Protein AF-A0A6A6KW42-F1 (afdb_monomer)

Organism: Hevea brasiliensis (NCBI:txid3981)

Radius of gyration: 19.19 Å; Cα contacts (8 Å, |Δi|>4): 132; chains: 1; bounding box: 47×27×53 Å

Nearest PDB structures (foldseek):
  1pxz-assembly2_B  TM=9.782E-01  e=3.566E-06  Juniperus ashei

Mean predicted aligned error: 10.04 Å

Foldseek 3Di:
DDPPPVPPDDDDDPPPVLDPDQVVLVVFCVVLLVVLVVQPDPPQPGPSRQLCSQQVRPPVSVVVVQSSLCSDGGSCNNPSQLRVHEEQEQPDCDAPDLPDGDRNHPSVVVPDPHRYPYDYDDD

Solvent-accessible surface area (backbone atoms only — not comparable to full-atom values): 7691 Å² total; per-residue (Å²): 124,81,79,80,69,86,70,77,86,64,83,99,58,87,70,67,85,76,62,75,59,65,67,62,38,52,52,52,44,54,52,42,36,55,58,31,55,71,49,75,49,99,87,41,78,56,80,43,46,44,48,56,37,56,40,70,57,38,94,55,33,88,83,42,56,60,58,51,36,74,32,48,66,54,93,59,35,82,53,46,82,22,51,98,34,52,78,40,66,38,78,37,90,76,73,91,44,90,87,69,50,52,88,38,18,60,68,33,62,69,62,48,92,65,53,45,41,71,49,66,78,85,127

Sequence (123 aa):
MRLILHSRVSNGYCNYELVQDPELVVHQVHRAINASRRNLGYLSCGTGNPIDDCWRCDPNWDKNRQRLADCAIGFGKNAIGGRDGKIYVVTDSGDDDPVNPKPGTLRHAVIQDEPLWIFSLVT

Secondary structure (DSSP, 8-state):
----------TT---GGGS--HHHHHHHHHHHHHHHHTT--TTS---S-HHHHHHHT-TTTTT-GGGGGG---GGGTT--TTTTSEEEEE-B-----SSSPPTTBHHHHHT-SS-EEEEE---

Structure (mmCIF, N/CA/C/O backbone):
data_AF-A0A6A6KW42-F1
#
_entry.id   AF-A0A6A6KW42-F1
#
loop_
_atom_site.group_PDB
_atom_site.id
_atom_site.type_symbol
_atom_site.label_atom_id
_atom_site.label_alt_id
_atom_site.label_comp_id
_atom_site.label_asym_id
_atom_site.label_entity_id
_atom_site.label_seq_id
_atom_site.pdbx_PDB_ins_code
_atom_site.Cartn_x
_atom_site.Cartn_y
_atom_site.Cartn_z
_atom_site.occupancy
_atom_site.B_iso_or_equiv
_atom_site.auth_seq_id
_atom_site.auth_comp_id
_atom_site.auth_asym_id
_atom_site.auth_atom_id
_atom_site.pdbx_PDB_model_num
ATOM 1 N N . MET A 1 1 ? 3.421 -0.428 16.323 1.00 33.38 1 MET A N 1
ATOM 2 C CA . MET A 1 1 ? 4.069 -0.852 15.063 1.00 33.38 1 MET A CA 1
ATOM 3 C C . MET A 1 1 ? 5.192 -1.831 15.382 1.00 33.38 1 MET A C 1
ATOM 5 O O . MET A 1 1 ? 6.352 -1.448 15.482 1.00 33.38 1 MET A O 1
ATOM 9 N N . ARG A 1 2 ? 4.848 -3.097 15.641 1.00 30.06 2 ARG A N 1
ATOM 10 C CA . ARG A 1 2 ? 5.847 -4.164 15.709 1.00 30.06 2 ARG A CA 1
ATOM 11 C C . ARG A 1 2 ? 6.115 -4.598 14.274 1.00 30.06 2 ARG A C 1
ATOM 13 O O . ARG A 1 2 ? 5.345 -5.359 13.706 1.00 30.06 2 ARG A O 1
ATOM 20 N N . LEU A 1 3 ? 7.214 -4.126 13.687 1.00 31.78 3 LEU A N 1
ATOM 21 C CA . LEU A 1 3 ? 7.858 -4.934 12.659 1.00 31.78 3 LEU A CA 1
ATOM 22 C C . LEU A 1 3 ? 8.294 -6.221 13.367 1.00 31.78 3 LEU A C 1
ATOM 24 O O . LEU A 1 3 ? 9.302 -6.223 14.073 1.00 31.78 3 LEU A O 1
ATOM 28 N N . ILE A 1 4 ? 7.548 -7.313 13.203 1.00 40.31 4 ILE A N 1
ATOM 29 C CA . ILE A 1 4 ? 8.118 -8.645 13.414 1.00 40.31 4 ILE A CA 1
ATOM 30 C C . ILE A 1 4 ? 9.014 -8.910 12.203 1.00 40.31 4 ILE A C 1
ATOM 32 O O . ILE A 1 4 ? 8.687 -9.664 11.291 1.00 40.31 4 ILE A O 1
ATOM 36 N N . LEU A 1 5 ? 10.168 -8.242 12.183 1.00 39.38 5 LEU A N 1
ATOM 37 C CA . LEU A 1 5 ? 11.323 -8.797 11.507 1.00 39.38 5 LEU A CA 1
ATOM 38 C C . LEU A 1 5 ? 11.645 -10.068 12.285 1.00 39.38 5 LEU A C 1
ATOM 40 O O . LEU A 1 5 ? 12.035 -10.006 13.452 1.00 39.38 5 LEU A O 1
ATOM 44 N N . HIS A 1 6 ? 11.467 -11.228 11.657 1.00 36.38 6 HIS A N 1
ATOM 45 C CA . HIS A 1 6 ? 12.149 -12.441 12.090 1.00 36.38 6 HIS A CA 1
ATOM 46 C C . HIS A 1 6 ? 13.650 -12.245 11.843 1.00 36.38 6 HIS A C 1
ATOM 48 O O . HIS A 1 6 ? 14.244 -12.821 10.936 1.00 36.38 6 HIS A O 1
ATOM 54 N N . SER A 1 7 ? 14.271 -11.387 12.647 1.00 36.94 7 SER A N 1
ATOM 55 C CA . SER A 1 7 ? 15.711 -11.265 12.736 1.00 36.94 7 SER A CA 1
ATOM 56 C C . SER A 1 7 ? 16.202 -12.506 13.469 1.00 36.94 7 SER A C 1
ATOM 58 O O . SER A 1 7 ? 16.227 -12.547 14.699 1.00 36.94 7 SER A O 1
ATOM 60 N N . ARG A 1 8 ? 16.598 -13.546 12.728 1.00 42.09 8 ARG A N 1
ATOM 61 C CA . ARG A 1 8 ? 17.577 -14.491 13.271 1.00 42.09 8 ARG A CA 1
ATOM 62 C C . ARG A 1 8 ? 18.857 -13.695 13.490 1.00 42.09 8 ARG A C 1
ATOM 64 O O . ARG A 1 8 ? 19.578 -13.394 12.546 1.00 42.09 8 ARG A O 1
ATOM 71 N N . VAL A 1 9 ? 19.117 -13.332 14.741 1.00 41.69 9 VAL A N 1
ATOM 72 C CA . VAL A 1 9 ? 20.435 -12.860 15.160 1.00 41.69 9 VAL A CA 1
ATOM 73 C C . VAL A 1 9 ? 21.375 -14.054 15.029 1.00 41.69 9 VAL A C 1
ATOM 75 O O . VAL A 1 9 ? 21.302 -15.008 15.798 1.00 41.69 9 VAL A O 1
ATOM 78 N N . SER A 1 10 ? 22.219 -14.045 14.005 1.00 44.28 10 SER A N 1
ATOM 79 C CA . SER A 1 10 ? 23.349 -14.960 13.874 1.00 44.28 10 SER A CA 1
ATOM 80 C C . SER A 1 10 ? 24.613 -14.112 13.840 1.00 44.28 10 SER A C 1
ATOM 82 O O . SER A 1 10 ? 24.776 -13.293 12.946 1.00 44.28 10 SER A O 1
ATOM 84 N N . ASN A 1 11 ? 25.428 -14.266 14.887 1.00 44.50 11 ASN A N 1
ATOM 85 C CA . ASN A 1 11 ? 26.801 -13.788 15.069 1.00 44.50 11 ASN A CA 1
ATOM 86 C C . ASN A 1 11 ? 27.316 -12.720 14.083 1.00 44.50 11 ASN A C 1
ATOM 88 O O . ASN A 1 11 ? 27.755 -13.049 12.988 1.00 44.50 11 ASN A O 1
ATOM 92 N N . GLY A 1 12 ? 27.397 -11.469 14.544 1.00 46.06 12 GLY A N 1
ATOM 93 C CA . GLY A 1 12 ? 28.552 -10.591 14.297 1.00 46.06 12 GLY A CA 1
ATOM 94 C C . GLY A 1 12 ? 28.863 -10.114 12.874 1.00 46.06 12 GLY A C 1
ATOM 95 O O . GLY A 1 12 ? 29.819 -9.362 12.717 1.00 46.06 12 GLY A O 1
ATOM 96 N N . TYR A 1 13 ? 28.082 -10.473 11.860 1.00 42.06 13 TYR A N 1
ATOM 97 C CA . TYR A 1 13 ? 28.253 -9.968 10.500 1.00 42.06 13 TYR A CA 1
ATOM 98 C C . TYR A 1 13 ? 26.991 -9.213 10.086 1.00 42.06 13 TYR A C 1
ATOM 100 O O . TYR A 1 13 ? 25.927 -9.807 9.914 1.00 42.06 13 TYR A O 1
ATOM 108 N N . CYS A 1 14 ? 27.096 -7.891 9.918 1.00 51.78 14 CYS A N 1
ATOM 109 C CA . CYS A 1 14 ? 26.105 -7.140 9.154 1.00 51.78 14 CYS A CA 1
ATOM 110 C C . CYS A 1 14 ? 26.136 -7.703 7.733 1.00 51.78 14 CYS A C 1
ATOM 112 O O . CYS A 1 14 ? 27.058 -7.418 6.970 1.00 51.78 14 CYS A O 1
ATOM 114 N N . ASN A 1 15 ? 25.187 -8.575 7.409 1.00 46.47 15 ASN A N 1
ATOM 115 C CA . ASN A 1 15 ? 25.135 -9.210 6.107 1.00 46.47 15 ASN A CA 1
ATOM 116 C C . ASN A 1 15 ? 24.819 -8.125 5.058 1.00 46.47 15 ASN A C 1
ATOM 118 O O . ASN A 1 15 ? 23.698 -7.621 4.999 1.00 46.47 15 ASN A O 1
ATOM 122 N N . TYR A 1 16 ? 25.828 -7.706 4.284 1.00 50.38 16 TYR A N 1
ATOM 123 C CA . TYR A 1 16 ? 25.697 -6.664 3.253 1.00 50.38 16 TYR A CA 1
ATOM 124 C C . TYR A 1 16 ? 24.811 -7.108 2.075 1.00 50.38 16 TYR A C 1
ATOM 126 O O . TYR A 1 16 ? 24.427 -6.292 1.243 1.00 50.38 16 TYR A O 1
ATOM 134 N N . GLU A 1 17 ? 24.439 -8.389 2.038 1.00 53.56 17 GLU A N 1
ATOM 135 C CA . GLU A 1 17 ? 23.631 -9.037 1.002 1.00 53.56 17 GLU A CA 1
ATOM 136 C C . GLU A 1 17 ? 22.193 -8.481 0.891 1.00 53.56 17 GLU A C 1
ATOM 138 O O . GLU A 1 17 ? 21.494 -8.728 -0.089 1.00 53.56 17 GLU A O 1
ATOM 143 N N . LEU A 1 18 ? 21.743 -7.679 1.865 1.00 56.47 18 LEU A N 1
ATOM 144 C CA . LEU A 1 18 ? 20.422 -7.036 1.854 1.00 56.47 18 LEU A CA 1
ATOM 145 C C . LEU A 1 18 ? 20.380 -5.691 1.111 1.00 56.47 18 LEU A C 1
ATOM 147 O O . LEU A 1 18 ? 19.289 -5.205 0.802 1.00 56.47 18 LEU A O 1
ATOM 151 N N . VAL A 1 19 ? 21.528 -5.074 0.812 1.00 62.56 19 VAL A N 1
ATOM 152 C CA . VAL A 1 19 ? 21.558 -3.828 0.036 1.00 62.56 19 VAL A CA 1
ATOM 153 C C . VAL A 1 19 ? 21.566 -4.194 -1.443 1.00 62.56 19 VAL A C 1
ATOM 155 O O . VAL A 1 19 ? 22.538 -4.736 -1.957 1.00 62.56 19 VAL A O 1
ATOM 158 N N . GLN A 1 20 ? 20.451 -3.928 -2.126 1.00 74.81 20 GLN A N 1
ATOM 159 C CA . GLN A 1 20 ? 20.363 -4.114 -3.575 1.00 74.81 20 GLN A CA 1
ATOM 160 C C . GLN A 1 20 ? 21.426 -3.253 -4.265 1.00 74.81 20 GLN A C 1
ATOM 162 O O . GLN A 1 20 ? 21.540 -2.068 -3.952 1.00 74.81 20 GLN A O 1
ATOM 167 N N . ASP A 1 21 ? 22.154 -3.836 -5.219 1.00 88.12 21 ASP A N 1
ATOM 168 C CA . ASP A 1 21 ? 23.085 -3.100 -6.075 1.00 88.12 21 ASP A CA 1
ATOM 169 C C . ASP A 1 21 ? 22.346 -1.929 -6.759 1.00 88.12 21 ASP A C 1
ATOM 171 O O . ASP A 1 21 ? 21.393 -2.171 -7.518 1.00 88.12 21 ASP A O 1
ATOM 175 N N . PRO A 1 22 ? 22.741 -0.669 -6.491 1.00 90.00 22 PRO A N 1
ATOM 176 C CA . PRO A 1 22 ? 22.097 0.497 -7.078 1.00 90.00 22 PRO A CA 1
ATOM 177 C C . PRO A 1 22 ? 22.042 0.457 -8.605 1.00 90.00 22 PRO A C 1
ATOM 179 O O . PRO A 1 22 ? 21.026 0.856 -9.175 1.00 90.00 22 PRO A O 1
ATOM 182 N N . GLU A 1 23 ? 23.064 -0.085 -9.272 1.00 93.19 23 GLU A N 1
ATOM 183 C CA . GLU A 1 23 ? 23.106 -0.151 -10.737 1.00 93.19 23 GLU A CA 1
ATOM 184 C C . GLU A 1 23 ? 22.053 -1.116 -11.293 1.00 93.19 23 GLU A C 1
ATOM 186 O O . GLU A 1 23 ? 21.364 -0.817 -12.274 1.00 93.19 23 GLU A O 1
ATOM 191 N N . LEU A 1 24 ? 21.832 -2.249 -10.619 1.00 90.00 24 LEU A N 1
ATOM 192 C CA . LEU A 1 24 ? 20.765 -3.184 -10.988 1.00 90.00 24 LEU A CA 1
ATOM 193 C C . LEU A 1 24 ? 19.378 -2.560 -10.808 1.00 90.00 24 LEU A C 1
ATOM 195 O O . LEU A 1 24 ? 18.489 -2.765 -11.642 1.00 90.00 24 LEU A O 1
ATOM 199 N N . VAL A 1 25 ? 19.186 -1.779 -9.743 1.00 90.12 25 VAL A N 1
ATOM 200 C CA . VAL A 1 25 ? 17.924 -1.073 -9.488 1.00 90.12 25 VAL A CA 1
ATOM 201 C C . VAL A 1 25 ? 17.678 -0.006 -10.553 1.00 90.12 25 VAL A C 1
ATOM 203 O O . VAL A 1 25 ? 16.581 0.058 -11.113 1.00 90.12 25 VAL A O 1
ATOM 206 N N . VAL A 1 26 ? 18.700 0.777 -10.902 1.00 92.69 26 VAL A N 1
ATOM 207 C CA . VAL A 1 26 ? 18.646 1.768 -11.985 1.00 92.69 26 VAL A CA 1
ATOM 208 C C . VAL A 1 26 ? 18.297 1.098 -13.315 1.00 92.69 26 VAL A C 1
ATOM 210 O O . VAL A 1 26 ? 17.402 1.560 -14.029 1.00 92.69 26 VAL A O 1
ATOM 213 N N . HIS A 1 27 ? 18.932 -0.028 -13.642 1.00 93.06 27 HIS A N 1
ATOM 214 C CA . HIS A 1 27 ? 18.629 -0.780 -14.859 1.00 93.06 27 HIS A CA 1
ATOM 215 C C . HIS A 1 27 ? 17.178 -1.303 -14.879 1.00 93.06 27 HIS A C 1
ATOM 217 O O . HIS A 1 27 ? 16.494 -1.218 -15.906 1.00 93.06 27 HIS A O 1
ATOM 223 N N . GLN A 1 28 ? 16.664 -1.793 -13.745 1.00 91.12 28 GLN A N 1
ATOM 224 C CA . GLN A 1 28 ? 15.268 -2.224 -13.619 1.00 91.12 28 GLN A CA 1
ATOM 225 C C . GLN A 1 28 ? 14.285 -1.068 -13.858 1.00 91.12 28 GLN A C 1
ATOM 227 O O . GLN A 1 28 ? 13.312 -1.233 -14.599 1.00 91.12 28 GLN A O 1
ATOM 232 N N . VAL A 1 29 ? 14.546 0.101 -13.268 1.00 90.94 29 VAL A N 1
ATOM 233 C CA . VAL A 1 29 ? 13.709 1.300 -13.428 1.00 90.94 29 VAL A CA 1
ATOM 234 C C . VAL A 1 29 ? 13.704 1.766 -14.886 1.00 90.94 29 VAL A C 1
ATOM 236 O O . VAL A 1 29 ? 12.632 1.973 -15.457 1.00 90.94 29 VAL A O 1
ATOM 239 N N . HIS A 1 30 ? 14.870 1.843 -15.535 1.00 93.06 30 HIS A N 1
ATOM 240 C CA . HIS A 1 30 ? 14.960 2.196 -16.956 1.00 93.06 30 HIS A CA 1
ATOM 241 C C . HIS A 1 30 ? 14.174 1.233 -17.851 1.00 93.06 30 HIS A C 1
ATOM 243 O O . HIS A 1 30 ? 13.477 1.671 -18.771 1.00 93.06 30 HIS A O 1
ATOM 249 N N . ARG A 1 31 ? 14.236 -0.078 -17.577 1.00 89.69 31 ARG A N 1
ATOM 250 C CA . ARG A 1 31 ? 13.439 -1.075 -18.306 1.00 89.69 31 ARG A CA 1
ATOM 251 C C . ARG A 1 31 ? 11.936 -0.806 -18.159 1.00 89.69 31 ARG A C 1
ATOM 253 O O . ARG A 1 31 ? 11.230 -0.840 -19.166 1.00 89.69 31 ARG A O 1
ATOM 260 N N . ALA A 1 32 ? 11.458 -0.524 -16.946 1.00 88.00 32 ALA A N 1
ATOM 261 C CA . ALA A 1 32 ? 10.043 -0.252 -16.680 1.00 88.00 32 ALA A CA 1
ATOM 262 C C . ALA A 1 32 ? 9.543 1.017 -17.400 1.00 88.00 32 ALA A C 1
ATOM 264 O O . ALA A 1 32 ? 8.489 1.002 -18.041 1.00 88.00 32 ALA A O 1
ATOM 265 N N . ILE A 1 33 ? 10.335 2.094 -17.377 1.00 87.00 33 ILE A N 1
ATOM 266 C CA . ILE A 1 33 ? 10.030 3.341 -18.099 1.00 87.00 33 ILE A CA 1
ATOM 267 C C . ILE A 1 33 ? 9.957 3.084 -19.609 1.00 87.00 33 ILE A C 1
ATOM 269 O O . ILE A 1 33 ? 9.001 3.483 -20.273 1.00 87.00 33 ILE A O 1
ATOM 273 N N . ASN A 1 34 ? 10.944 2.376 -20.163 1.00 85.69 34 ASN A N 1
ATOM 274 C CA . ASN A 1 34 ? 10.978 2.073 -21.592 1.00 85.69 34 ASN A CA 1
ATOM 275 C C . ASN A 1 34 ? 9.797 1.201 -22.043 1.00 85.69 34 ASN A C 1
ATOM 277 O O . ASN A 1 34 ? 9.295 1.403 -23.147 1.00 85.69 34 ASN A O 1
ATOM 281 N N . ALA A 1 35 ? 9.338 0.259 -21.213 1.00 82.25 35 ALA A N 1
ATOM 282 C CA . ALA A 1 35 ? 8.149 -0.543 -21.499 1.00 82.25 35 ALA A CA 1
ATOM 283 C C . ALA A 1 35 ? 6.882 0.325 -21.572 1.00 82.25 35 ALA A C 1
ATOM 285 O O . AL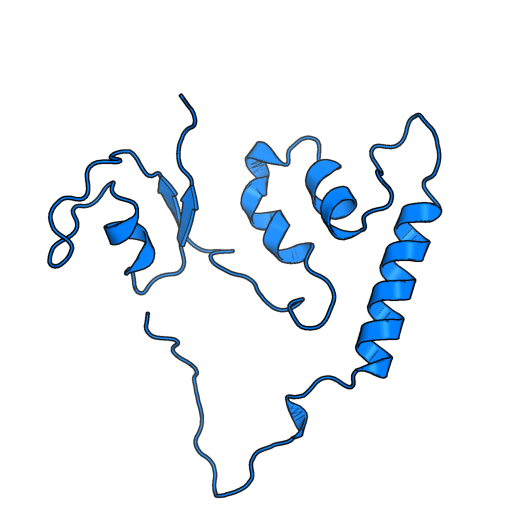A A 1 35 ? 6.113 0.208 -22.524 1.00 82.25 35 ALA A O 1
ATOM 286 N N . SER A 1 36 ? 6.725 1.255 -20.628 1.00 79.12 36 SER A N 1
ATOM 287 C CA . SER A 1 36 ? 5.575 2.169 -20.564 1.00 79.12 36 SER A CA 1
ATOM 288 C C . SER A 1 36 ? 5.519 3.102 -21.782 1.00 79.12 36 SER A C 1
ATOM 290 O O . SER A 1 36 ? 4.469 3.298 -22.387 1.00 79.12 36 SER A O 1
ATOM 292 N N . ARG A 1 37 ? 6.680 3.594 -22.240 1.00 73.31 37 ARG A N 1
ATOM 293 C CA . ARG A 1 37 ? 6.799 4.467 -23.426 1.00 73.31 37 ARG A CA 1
ATOM 294 C C . ARG A 1 37 ? 6.508 3.779 -24.764 1.00 73.31 37 ARG A C 1
ATOM 296 O O . ARG A 1 37 ? 6.230 4.462 -25.742 1.00 73.31 37 ARG A O 1
ATOM 303 N N . ARG A 1 38 ? 6.590 2.450 -24.864 1.00 63.91 38 ARG A N 1
ATOM 304 C CA . ARG A 1 38 ? 6.291 1.734 -26.124 1.00 63.91 38 ARG A CA 1
ATOM 305 C C . ARG A 1 38 ? 4.793 1.593 -26.391 1.00 63.91 38 ARG A C 1
ATOM 307 O O . ARG A 1 38 ? 4.417 1.204 -27.489 1.00 63.91 38 ARG A O 1
ATOM 314 N N . ASN A 1 39 ? 3.952 1.947 -25.423 1.00 61.12 39 ASN A N 1
ATOM 315 C CA . ASN A 1 39 ? 2.502 1.818 -25.509 1.00 61.12 39 ASN A CA 1
ATOM 316 C C . ASN A 1 39 ? 1.802 3.122 -25.961 1.00 61.12 39 ASN A C 1
ATOM 318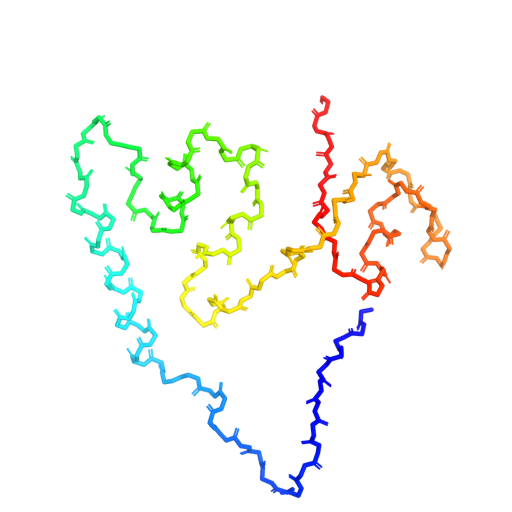 O O . ASN A 1 39 ? 0.646 3.353 -25.619 1.00 61.12 39 ASN A O 1
ATOM 322 N N . LEU A 1 40 ? 2.513 3.986 -26.704 1.00 53.69 40 LEU A N 1
ATOM 323 C CA . LEU A 1 40 ? 2.183 5.396 -26.983 1.00 53.69 40 LEU A CA 1
ATOM 324 C C . LEU A 1 40 ? 1.071 5.638 -28.032 1.00 53.69 40 LEU A C 1
ATOM 326 O O . LEU A 1 40 ? 1.112 6.608 -28.790 1.00 53.69 40 LEU A O 1
ATOM 330 N N . GLY A 1 41 ? 0.056 4.780 -28.091 1.00 55.25 41 GLY A N 1
ATOM 331 C CA . GLY A 1 41 ? -1.172 5.116 -28.809 1.00 55.25 41 GLY A CA 1
ATOM 332 C C . GLY A 1 41 ? -2.024 6.055 -27.956 1.00 55.25 41 GLY A C 1
ATOM 333 O O . GLY A 1 41 ? -2.300 5.727 -26.813 1.00 55.25 41 GLY A O 1
ATOM 334 N N . TYR A 1 42 ? -2.517 7.166 -28.509 1.00 50.00 42 TYR A N 1
ATOM 335 C CA . TYR A 1 42 ? -3.502 8.086 -27.891 1.00 50.00 42 TYR A CA 1
ATOM 336 C C . TYR A 1 42 ? -4.805 7.388 -27.403 1.00 50.00 42 TYR A C 1
ATOM 338 O O . TYR A 1 42 ? -5.646 7.999 -26.756 1.00 50.00 42 TYR A O 1
ATOM 346 N N . LEU A 1 43 ? -4.959 6.090 -27.701 1.00 57.56 43 LEU A N 1
ATOM 347 C CA . LEU A 1 43 ? -6.037 5.183 -27.288 1.00 57.56 43 LEU A CA 1
ATOM 348 C C . LEU A 1 43 ? -5.639 4.218 -26.143 1.00 57.56 43 LEU A C 1
ATOM 350 O O . LEU A 1 43 ? -6.435 3.368 -25.755 1.00 57.56 43 LEU A O 1
ATOM 354 N N . SER A 1 44 ? -4.407 4.296 -25.635 1.00 66.75 44 SER A N 1
ATOM 355 C CA . SER A 1 44 ? -3.854 3.448 -24.574 1.00 66.75 44 SER A CA 1
ATOM 356 C C . SER A 1 44 ? -3.891 4.190 -23.238 1.00 66.75 44 SER A C 1
ATOM 358 O O . SER A 1 44 ? -3.576 5.373 -23.179 1.00 66.75 44 SER A O 1
ATOM 360 N N . CYS A 1 45 ? -4.250 3.505 -22.152 1.00 77.25 45 CYS A N 1
ATOM 361 C CA . CYS A 1 45 ? -4.351 4.089 -20.809 1.00 77.25 45 CYS A CA 1
ATOM 362 C C . CYS A 1 45 ? -3.008 4.626 -20.238 1.00 77.25 45 CYS A C 1
ATOM 364 O O . CYS A 1 45 ? -2.995 5.345 -19.239 1.00 77.25 45 CYS A O 1
ATOM 366 N N . GLY A 1 46 ? -1.873 4.313 -20.872 1.00 75.56 46 GLY A N 1
ATOM 367 C CA . GLY A 1 46 ? -0.548 4.678 -20.373 1.00 75.56 46 GLY A CA 1
ATOM 368 C C . GLY A 1 46 ? -0.268 6.187 -20.357 1.00 75.56 46 GLY A C 1
ATOM 369 O O . GLY A 1 46 ? -0.361 6.871 -21.373 1.00 75.56 46 GLY A O 1
ATOM 370 N N . THR A 1 47 ? 0.163 6.685 -19.202 1.00 80.50 47 THR A N 1
ATOM 371 C CA . THR A 1 47 ? 0.700 8.034 -18.968 1.00 80.50 47 THR A CA 1
ATOM 372 C C . THR A 1 47 ? 2.211 8.113 -19.212 1.00 80.50 47 THR A C 1
ATOM 374 O O . THR A 1 47 ? 2.767 9.205 -19.334 1.00 80.50 47 THR A O 1
ATOM 377 N N . GLY A 1 48 ? 2.890 6.959 -19.274 1.00 83.06 48 GLY A N 1
ATOM 378 C CA . GLY A 1 48 ? 4.345 6.847 -19.346 1.00 83.06 48 GLY A CA 1
ATOM 379 C C . GLY A 1 48 ? 5.020 6.696 -17.979 1.00 83.06 48 GLY A C 1
ATOM 380 O O . GLY A 1 48 ? 6.234 6.473 -17.933 1.00 83.06 48 GLY A O 1
ATOM 381 N N . ASN A 1 49 ? 4.266 6.785 -16.876 1.00 88.31 49 ASN A N 1
ATOM 382 C CA . ASN A 1 49 ? 4.742 6.430 -15.544 1.00 88.31 49 ASN A CA 1
ATOM 383 C C . ASN A 1 49 ? 4.446 4.938 -15.273 1.00 88.31 49 ASN A C 1
ATOM 385 O O . ASN A 1 49 ? 3.283 4.584 -15.100 1.00 88.31 49 ASN A O 1
ATOM 389 N N . PRO A 1 50 ? 5.464 4.058 -15.177 1.00 90.94 50 PRO A N 1
ATOM 390 C CA . PRO A 1 50 ? 5.253 2.613 -15.032 1.00 90.94 50 PRO A CA 1
ATOM 391 C C . PRO A 1 50 ? 4.467 2.192 -13.785 1.00 90.94 50 PRO A C 1
ATOM 393 O O . PRO A 1 50 ? 3.814 1.152 -13.813 1.00 90.94 50 PRO A O 1
ATOM 396 N N . ILE A 1 51 ? 4.539 2.962 -12.693 1.00 93.00 51 ILE A N 1
ATOM 397 C CA . ILE A 1 51 ? 3.790 2.659 -11.467 1.00 93.00 51 ILE A CA 1
ATOM 398 C C . ILE A 1 51 ? 2.310 2.945 -11.712 1.00 93.00 51 ILE A C 1
ATOM 400 O O . ILE A 1 51 ? 1.472 2.081 -11.468 1.00 93.00 51 ILE A O 1
ATOM 404 N N . ASP A 1 52 ? 1.991 4.131 -12.231 1.00 91.69 52 ASP A N 1
ATOM 405 C CA . ASP A 1 52 ? 0.607 4.528 -12.491 1.00 91.69 52 ASP A CA 1
ATOM 406 C C . ASP A 1 52 ? -0.032 3.678 -13.585 1.00 91.69 52 ASP A C 1
ATOM 408 O O . ASP A 1 52 ? -1.150 3.197 -13.416 1.00 91.69 52 ASP A O 1
ATOM 412 N N . ASP A 1 53 ? 0.701 3.414 -14.662 1.00 90.00 53 ASP A N 1
ATOM 413 C CA . ASP A 1 53 ? 0.227 2.606 -15.783 1.00 90.00 53 ASP A CA 1
ATOM 414 C C . ASP A 1 53 ? -0.074 1.156 -15.351 1.00 90.00 53 ASP A C 1
ATOM 416 O O . ASP A 1 53 ? -0.928 0.495 -15.940 1.00 90.00 53 ASP A O 1
ATOM 420 N N . CYS A 1 54 ? 0.577 0.657 -14.293 1.00 91.06 54 CYS A N 1
ATOM 421 C CA . CYS A 1 54 ? 0.336 -0.680 -13.747 1.00 91.06 54 CYS A CA 1
ATOM 422 C C . CYS A 1 54 ? -1.035 -0.826 -13.064 1.00 91.06 54 CYS A C 1
ATOM 424 O O . CYS A 1 54 ? -1.691 -1.856 -13.246 1.00 91.06 54 CYS A O 1
ATOM 426 N N . TRP A 1 55 ? -1.481 0.176 -12.296 1.00 91.69 55 TRP A N 1
ATOM 427 C CA . TRP A 1 55 ? -2.736 0.089 -11.536 1.00 91.69 55 TRP A CA 1
ATOM 428 C C . TRP A 1 55 ? -3.890 0.862 -12.179 1.00 91.69 55 TRP A C 1
ATOM 430 O O . TRP A 1 55 ? -5.015 0.367 -12.175 1.00 91.69 55 TRP A O 1
ATOM 440 N N . ARG A 1 56 ? -3.643 2.042 -12.768 1.00 89.06 56 ARG A N 1
ATOM 441 C CA . ARG A 1 56 ? -4.696 2.876 -13.382 1.00 89.06 56 ARG A CA 1
ATOM 442 C C . ARG A 1 56 ? -5.304 2.233 -14.616 1.00 89.06 56 ARG A C 1
ATOM 444 O O . ARG A 1 56 ? -6.454 2.505 -14.941 1.00 89.06 56 ARG A O 1
ATOM 451 N N . CYS A 1 57 ? -4.532 1.387 -15.291 1.00 87.94 57 CYS A N 1
ATOM 452 C CA . CYS A 1 57 ? -4.971 0.704 -16.501 1.00 87.94 57 CYS A CA 1
ATOM 453 C C . CYS A 1 57 ? -5.709 -0.600 -16.253 1.00 87.94 57 CYS A C 1
ATOM 455 O O . CYS A 1 57 ? -6.131 -1.245 -17.211 1.00 87.94 57 CYS A O 1
ATOM 457 N N . ASP A 1 58 ? -5.925 -0.962 -14.989 1.00 89.38 58 ASP A N 1
ATOM 458 C CA . ASP A 1 58 ? -6.937 -1.941 -14.634 1.00 89.38 58 ASP A CA 1
ATOM 459 C C . ASP A 1 58 ? -8.316 -1.249 -14.592 1.00 89.38 58 ASP A C 1
ATOM 461 O O . ASP A 1 58 ? -8.562 -0.438 -13.697 1.00 89.38 58 ASP A O 1
ATOM 465 N N . PRO A 1 59 ? -9.253 -1.558 -15.509 1.00 90.44 59 PRO A N 1
ATOM 466 C CA . PRO A 1 59 ? -10.599 -0.984 -15.462 1.00 90.44 59 PRO A CA 1
ATOM 467 C C . PRO A 1 59 ? -11.386 -1.393 -14.205 1.00 90.44 59 PRO A C 1
ATOM 469 O O . PRO A 1 59 ? -12.413 -0.786 -13.921 1.00 90.44 59 PRO A O 1
ATOM 472 N N . ASN A 1 60 ? -10.919 -2.399 -13.456 1.00 92.69 60 ASN A N 1
ATOM 473 C CA . ASN A 1 60 ? -11.484 -2.840 -12.181 1.00 92.69 60 ASN A CA 1
ATOM 474 C C . ASN A 1 60 ? -10.569 -2.497 -10.988 1.00 92.69 60 ASN A C 1
ATOM 476 O O . ASN A 1 60 ? -10.608 -3.188 -9.965 1.00 92.69 60 ASN A O 1
ATOM 480 N N . TRP A 1 61 ? -9.713 -1.472 -11.099 1.00 90.88 61 TRP A N 1
ATOM 481 C CA . TRP A 1 61 ? -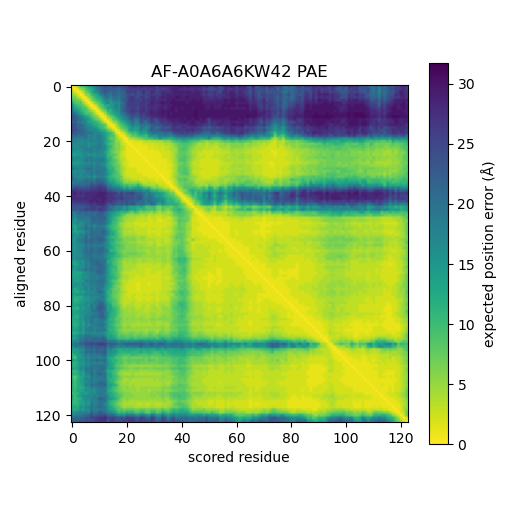8.781 -1.077 -10.031 1.00 90.88 61 TRP A CA 1
ATOM 482 C C . TRP A 1 61 ? -9.480 -0.852 -8.679 1.00 90.88 61 TRP A C 1
ATOM 484 O O . TRP A 1 61 ? -8.911 -1.126 -7.623 1.00 90.88 61 TRP A O 1
ATOM 494 N N . ASP A 1 62 ? -10.727 -0.382 -8.702 1.00 90.19 62 ASP A N 1
ATOM 495 C CA . ASP A 1 62 ? -11.558 -0.097 -7.536 1.00 90.19 62 ASP A CA 1
ATOM 496 C C . ASP A 1 62 ? -11.939 -1.369 -6.767 1.00 90.19 62 ASP A C 1
ATOM 498 O O . ASP A 1 62 ? -12.016 -1.338 -5.536 1.00 90.19 62 ASP A O 1
ATOM 502 N N . LYS A 1 63 ? -12.116 -2.482 -7.487 1.00 91.12 63 LYS A N 1
ATOM 503 C CA . LYS A 1 63 ? -12.352 -3.828 -6.944 1.00 91.12 63 LYS A CA 1
ATOM 504 C C . LYS A 1 63 ? -11.047 -4.552 -6.613 1.00 91.12 63 LYS A C 1
ATOM 506 O O . LYS A 1 63 ? -11.030 -5.406 -5.733 1.00 91.12 63 LYS A O 1
ATOM 511 N N . ASN A 1 64 ? -9.950 -4.166 -7.265 1.00 91.88 64 ASN A N 1
ATOM 512 C CA . ASN A 1 64 ? -8.635 -4.798 -7.164 1.00 91.88 64 ASN A CA 1
ATOM 513 C C . ASN A 1 64 ? -7.601 -3.921 -6.438 1.00 91.88 64 ASN A C 1
ATOM 515 O O . ASN A 1 64 ? -6.414 -3.991 -6.747 1.00 91.88 64 ASN A O 1
ATOM 519 N N . ARG A 1 65 ? -8.012 -3.090 -5.469 1.00 92.56 65 ARG A N 1
ATOM 520 C CA . ARG A 1 65 ? -7.133 -2.068 -4.857 1.00 92.56 65 ARG A CA 1
ATOM 521 C C . ARG A 1 65 ? -5.801 -2.617 -4.344 1.00 92.56 65 ARG A C 1
ATOM 523 O O . ARG A 1 65 ? -4.780 -1.950 -4.477 1.00 92.56 65 ARG A O 1
ATOM 530 N N . GLN A 1 66 ? -5.803 -3.834 -3.798 1.00 94.25 66 GLN A N 1
ATOM 531 C CA . GLN A 1 66 ? -4.598 -4.469 -3.257 1.00 94.25 66 GLN A CA 1
ATOM 532 C C . GLN A 1 66 ? -3.525 -4.762 -4.322 1.00 94.25 66 GLN A C 1
ATOM 534 O O . GLN A 1 66 ? -2.348 -4.846 -3.982 1.00 94.25 66 GLN A O 1
ATOM 539 N N . ARG A 1 67 ? -3.893 -4.831 -5.612 1.00 93.75 67 ARG A N 1
ATOM 540 C CA . ARG A 1 67 ? -2.959 -4.990 -6.741 1.00 93.75 67 ARG A CA 1
ATOM 541 C C . ARG A 1 67 ? -1.942 -3.849 -6.833 1.00 93.75 67 ARG A C 1
ATOM 543 O O . ARG A 1 67 ? -0.863 -4.039 -7.383 1.00 93.75 67 ARG A O 1
ATOM 550 N N . LEU A 1 68 ? -2.239 -2.678 -6.260 1.00 94.38 68 LEU A N 1
ATOM 551 C CA . LEU A 1 68 ? -1.286 -1.566 -6.186 1.00 94.38 68 LEU A CA 1
ATOM 552 C C . LEU A 1 68 ? 0.047 -1.980 -5.535 1.00 94.38 68 LEU A C 1
ATOM 554 O O . LEU A 1 68 ? 1.097 -1.470 -5.921 1.00 94.38 68 LEU A O 1
ATOM 558 N N . ALA A 1 69 ? 0.023 -2.931 -4.596 1.00 96.12 69 ALA A N 1
ATOM 559 C CA . ALA A 1 69 ? 1.226 -3.451 -3.949 1.00 96.12 69 ALA A CA 1
ATOM 560 C C . ALA A 1 69 ? 2.177 -4.201 -4.908 1.00 96.12 69 ALA A C 1
ATOM 562 O O . ALA A 1 69 ? 3.350 -4.360 -4.587 1.00 96.12 69 ALA A O 1
ATOM 563 N N . ASP A 1 70 ? 1.717 -4.614 -6.093 1.00 94.75 70 ASP A N 1
ATOM 564 C CA . ASP A 1 70 ? 2.558 -5.233 -7.130 1.00 94.75 70 ASP A CA 1
ATOM 565 C C . ASP A 1 70 ? 3.180 -4.218 -8.102 1.00 94.75 70 ASP A C 1
ATOM 567 O O . ASP A 1 70 ? 4.032 -4.573 -8.916 1.00 94.75 70 ASP A O 1
ATOM 571 N N . CYS A 1 71 ? 2.765 -2.951 -8.040 1.00 94.38 71 CYS A N 1
ATOM 572 C CA . CYS A 1 71 ? 3.173 -1.927 -9.003 1.00 94.38 71 CYS A CA 1
ATOM 573 C C . CYS A 1 71 ? 4.440 -1.159 -8.595 1.00 94.38 71 CYS A C 1
ATOM 575 O O . CYS A 1 71 ? 4.924 -0.318 -9.354 1.00 94.38 71 CYS A O 1
ATOM 577 N N . ALA A 1 72 ? 4.985 -1.418 -7.403 1.00 94.69 72 ALA A N 1
ATOM 578 C CA . ALA A 1 72 ? 6.165 -0.725 -6.904 1.00 94.69 72 ALA A CA 1
ATOM 579 C C . ALA A 1 72 ? 7.434 -1.105 -7.692 1.00 94.69 72 ALA A C 1
ATOM 581 O O . ALA A 1 72 ? 7.704 -2.270 -7.982 1.00 94.69 72 ALA A O 1
ATOM 582 N N . ILE A 1 73 ? 8.264 -0.106 -7.991 1.00 92.69 73 ILE A N 1
ATOM 583 C CA . ILE A 1 73 ? 9.579 -0.272 -8.627 1.00 92.69 73 ILE A CA 1
ATOM 584 C C . ILE A 1 73 ? 10.664 0.405 -7.783 1.00 92.69 73 ILE A C 1
ATOM 586 O O . ILE A 1 73 ? 10.377 1.179 -6.871 1.00 92.69 73 ILE A O 1
ATOM 590 N N . GLY A 1 74 ? 11.932 0.135 -8.091 1.00 92.38 74 GLY A N 1
ATOM 591 C CA . GLY A 1 74 ? 13.060 0.696 -7.347 1.00 92.38 74 GLY A CA 1
ATOM 592 C C . GLY A 1 74 ? 13.384 -0.100 -6.079 1.00 92.38 74 GLY A C 1
ATOM 593 O O . GLY A 1 74 ? 13.048 -1.279 -5.964 1.00 92.38 74 GLY A O 1
ATOM 594 N N . PHE A 1 75 ? 14.035 0.541 -5.108 1.00 92.38 75 PHE A N 1
ATOM 595 C CA . PHE A 1 75 ? 14.431 -0.107 -3.850 1.00 92.38 75 PHE A CA 1
ATOM 596 C C . PHE A 1 75 ? 13.237 -0.576 -3.002 1.00 92.38 75 PHE A C 1
ATOM 598 O O . PHE A 1 75 ? 13.333 -1.582 -2.307 1.00 92.38 75 PHE A O 1
ATOM 605 N N . GLY A 1 76 ? 12.097 0.115 -3.096 1.00 91.19 76 GLY A N 1
ATOM 606 C CA . GLY A 1 76 ? 10.870 -0.208 -2.362 1.00 91.19 76 GLY A CA 1
ATOM 607 C C . GLY A 1 76 ? 9.984 -1.275 -3.012 1.00 91.19 76 GLY A C 1
ATOM 608 O O . GLY A 1 76 ? 8.900 -1.530 -2.503 1.00 91.19 76 GLY A O 1
ATOM 609 N N . LYS A 1 77 ? 10.407 -1.907 -4.118 1.00 92.56 77 LYS A N 1
ATOM 610 C CA . LYS A 1 77 ? 9.570 -2.831 -4.915 1.00 92.56 77 LYS A CA 1
ATOM 611 C C . LYS A 1 77 ? 8.993 -4.031 -4.150 1.00 92.56 77 LYS A C 1
ATOM 613 O O . LYS A 1 77 ? 8.018 -4.618 -4.592 1.00 92.56 77 LYS A O 1
ATOM 618 N N . ASN A 1 78 ? 9.599 -4.402 -3.021 1.00 91.88 78 ASN A N 1
ATOM 619 C CA . ASN A 1 78 ? 9.156 -5.525 -2.188 1.00 91.88 78 ASN A CA 1
ATOM 620 C C . ASN A 1 78 ? 8.160 -5.104 -1.087 1.00 91.88 78 ASN A C 1
ATOM 622 O O . ASN A 1 78 ? 7.792 -5.927 -0.249 1.00 91.88 78 ASN A O 1
ATOM 626 N N . ALA A 1 79 ? 7.757 -3.831 -1.028 1.00 93.56 79 ALA A N 1
ATOM 627 C CA . ALA A 1 79 ? 6.780 -3.356 -0.057 1.00 93.56 79 ALA A CA 1
ATOM 628 C C . ALA A 1 79 ? 5.371 -3.845 -0.426 1.00 93.56 79 ALA A C 1
ATOM 630 O O . ALA A 1 79 ? 4.769 -3.356 -1.375 1.00 93.56 79 ALA A O 1
ATOM 631 N N . ILE A 1 80 ? 4.833 -4.781 0.361 1.00 95.12 80 ILE A N 1
ATOM 632 C CA . ILE A 1 80 ? 3.488 -5.347 0.148 1.00 95.12 80 ILE A CA 1
ATOM 633 C C . ILE A 1 80 ? 2.393 -4.650 0.973 1.00 95.12 80 ILE A C 1
ATOM 635 O O . ILE A 1 80 ? 1.206 -4.815 0.704 1.00 95.12 80 ILE A O 1
ATOM 639 N N . GLY A 1 81 ? 2.779 -3.861 1.983 1.00 94.62 81 GLY A N 1
ATOM 640 C CA . GLY A 1 81 ? 1.842 -3.173 2.873 1.00 94.62 81 GLY A CA 1
ATOM 641 C C . GLY A 1 81 ? 0.856 -4.137 3.540 1.00 94.62 81 GLY A C 1
ATOM 642 O O . GLY A 1 81 ? 1.260 -5.151 4.100 1.00 94.62 81 GLY A O 1
ATOM 643 N N . GLY A 1 82 ? -0.435 -3.808 3.472 1.00 95.81 82 GLY A N 1
ATOM 644 C CA . GLY A 1 82 ? -1.533 -4.642 3.970 1.00 95.81 82 GLY A CA 1
ATOM 645 C C . GLY A 1 82 ? -2.124 -5.610 2.941 1.00 95.81 82 GLY A C 1
ATOM 646 O O . GLY A 1 82 ? -3.257 -6.054 3.132 1.00 95.81 82 GLY A O 1
ATOM 647 N N . ARG A 1 83 ? -1.426 -5.882 1.826 1.00 94.69 83 ARG A N 1
ATOM 648 C CA . ARG A 1 83 ? -1.867 -6.865 0.823 1.00 94.69 83 ARG A CA 1
ATOM 649 C C . ARG A 1 83 ? -2.074 -8.232 1.476 1.00 94.69 83 ARG A C 1
ATOM 651 O O . ARG A 1 83 ? -1.358 -8.582 2.410 1.00 94.69 83 ARG A O 1
ATOM 658 N N . ASP A 1 84 ? -3.075 -8.967 0.995 1.00 93.44 84 ASP A N 1
ATOM 659 C CA . ASP A 1 84 ? -3.517 -10.272 1.511 1.00 93.44 84 ASP A CA 1
ATOM 660 C C . ASP A 1 84 ? -4.118 -10.199 2.932 1.00 93.44 84 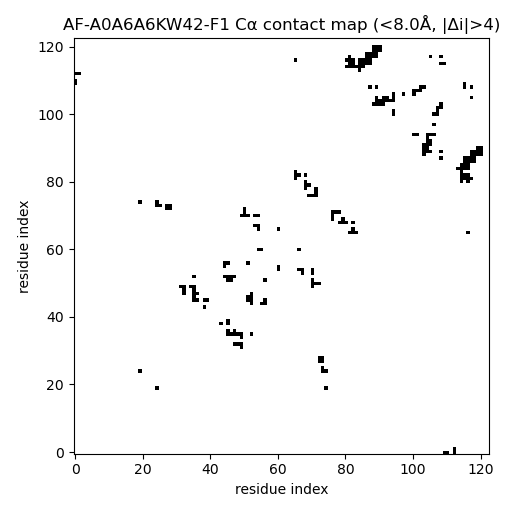ASP A C 1
ATOM 662 O O . ASP A 1 84 ? -4.570 -11.199 3.490 1.00 93.44 84 ASP A O 1
ATOM 6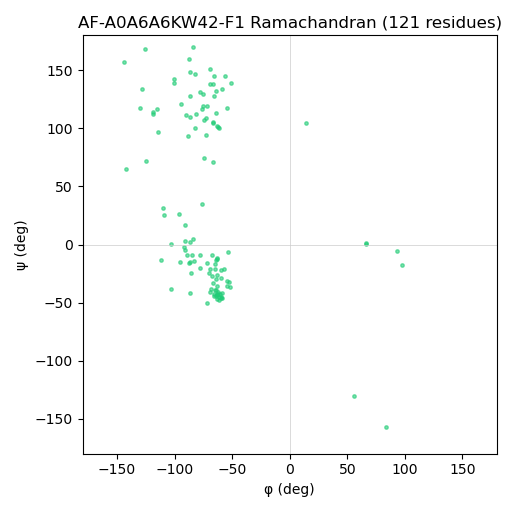66 N N . GLY A 1 85 ? -4.168 -8.993 3.504 1.00 94.88 85 GLY A N 1
ATOM 667 C CA . GLY A 1 85 ? -4.820 -8.673 4.759 1.00 94.88 85 GLY A CA 1
ATOM 668 C C . GLY A 1 85 ? -6.312 -8.395 4.603 1.00 94.88 85 GLY A C 1
ATOM 669 O O . GLY A 1 85 ? -6.851 -8.231 3.500 1.00 94.88 85 GLY A O 1
ATOM 670 N N . LYS A 1 86 ? -6.996 -8.301 5.746 1.00 95.38 86 LYS A N 1
ATOM 671 C CA . LYS A 1 86 ? -8.416 -7.940 5.772 1.00 95.38 86 LYS A CA 1
ATOM 672 C C . LYS A 1 86 ? -8.593 -6.479 5.376 1.00 95.38 86 LYS A C 1
ATOM 674 O O . LYS A 1 86 ? -7.738 -5.628 5.616 1.00 95.38 86 LYS A O 1
ATOM 679 N N . ILE A 1 87 ? -9.745 -6.178 4.794 1.00 94.81 87 ILE A N 1
ATOM 680 C CA . ILE A 1 87 ? -10.147 -4.797 4.551 1.00 94.81 87 ILE A CA 1
ATOM 681 C C . ILE A 1 87 ? -10.585 -4.174 5.877 1.00 94.81 87 ILE A C 1
ATOM 683 O O . ILE A 1 87 ? -11.433 -4.732 6.572 1.00 94.81 87 ILE A O 1
ATOM 687 N N . TYR A 1 88 ? -10.045 -2.996 6.187 1.00 95.50 88 TYR A N 1
ATOM 688 C CA . TYR A 1 88 ? -10.514 -2.165 7.290 1.00 95.50 88 TYR A CA 1
ATOM 689 C C . TYR A 1 88 ? -11.081 -0.864 6.729 1.00 95.50 88 TYR A C 1
ATOM 691 O O . TYR A 1 88 ? -10.359 -0.069 6.122 1.00 95.50 88 TYR A O 1
ATOM 699 N N . VAL A 1 89 ? -12.377 -0.642 6.939 1.00 95.00 89 VAL A N 1
ATOM 700 C CA . VAL A 1 89 ? -13.051 0.589 6.519 1.00 95.00 89 VAL A CA 1
ATOM 701 C C . VAL A 1 89 ? -13.055 1.566 7.684 1.00 95.00 89 VAL A C 1
ATOM 703 O O . VAL A 1 89 ? -13.591 1.264 8.748 1.00 95.00 89 VAL A O 1
ATOM 706 N N . VAL A 1 90 ? -12.461 2.738 7.476 1.00 94.50 90 VAL A N 1
ATOM 707 C CA . VAL A 1 90 ? -12.549 3.837 8.440 1.00 94.50 90 VAL A CA 1
ATOM 708 C C . VAL A 1 90 ? -13.929 4.474 8.308 1.00 94.50 90 VAL A C 1
ATOM 710 O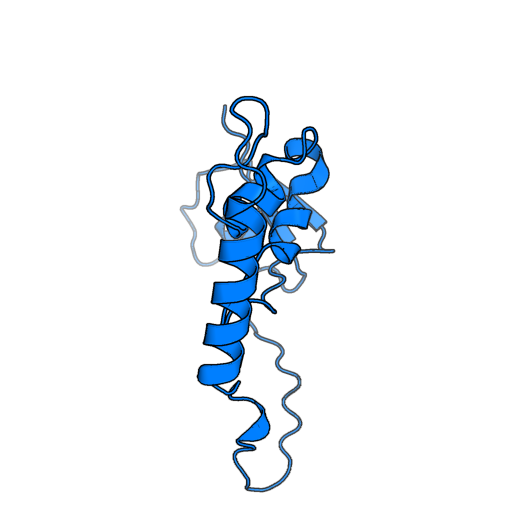 O . VAL A 1 90 ? -14.272 5.003 7.250 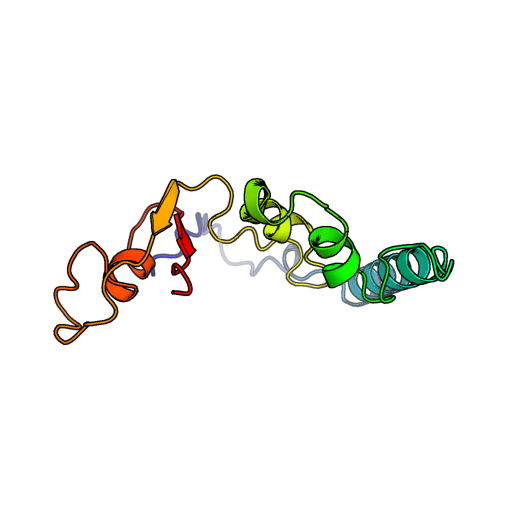1.00 94.50 90 VAL A O 1
ATOM 713 N N . THR A 1 91 ? -14.718 4.393 9.375 1.00 94.00 91 THR A N 1
ATOM 714 C CA . THR A 1 91 ? -16.090 4.924 9.453 1.00 94.00 91 THR A CA 1
ATOM 715 C C . THR A 1 91 ? -16.211 6.106 10.405 1.00 94.00 91 THR A C 1
ATOM 717 O O . THR A 1 91 ? -17.231 6.786 10.392 1.00 94.00 91 THR A O 1
ATOM 720 N N . ASP A 1 92 ? -15.196 6.339 11.237 1.00 91.56 92 ASP A N 1
ATOM 721 C CA . ASP A 1 92 ? -15.170 7.411 12.225 1.00 91.56 92 ASP A CA 1
ATOM 722 C C . ASP A 1 92 ? -13.856 8.194 12.107 1.00 91.56 92 ASP A C 1
ATOM 724 O O . ASP A 1 92 ? -12.764 7.644 12.268 1.00 91.56 92 ASP A O 1
ATOM 728 N N . SER A 1 93 ? -13.962 9.482 11.778 1.00 88.25 93 SER A N 1
ATOM 729 C CA . SER A 1 93 ? -12.823 10.404 11.749 1.00 88.25 93 SER A CA 1
ATOM 730 C C . SER A 1 93 ? -12.516 11.018 13.119 1.00 88.25 93 SER A C 1
ATOM 732 O O . SER A 1 93 ? -11.501 11.698 13.251 1.00 88.25 93 SER A O 1
ATOM 734 N N . GLY A 1 94 ? -13.384 10.821 14.116 1.00 84.19 94 GLY A N 1
ATOM 735 C CA . GLY A 1 94 ? -13.182 11.258 15.491 1.00 84.19 94 GLY A CA 1
ATOM 736 C C . GLY A 1 94 ? -12.179 10.360 16.208 1.00 84.19 94 GLY A C 1
ATOM 737 O O . GLY A 1 94 ? -12.386 9.159 16.358 1.00 84.19 94 GLY A O 1
ATOM 738 N N . ASP A 1 95 ? -11.072 10.940 16.659 1.00 72.12 95 ASP A N 1
ATOM 739 C CA . ASP A 1 95 ? -9.983 10.218 17.321 1.00 72.12 95 ASP A CA 1
ATOM 740 C C . ASP A 1 95 ? -9.397 11.068 18.456 1.00 72.12 95 ASP A C 1
ATOM 742 O O . ASP A 1 95 ? -8.256 11.524 18.405 1.00 72.12 95 ASP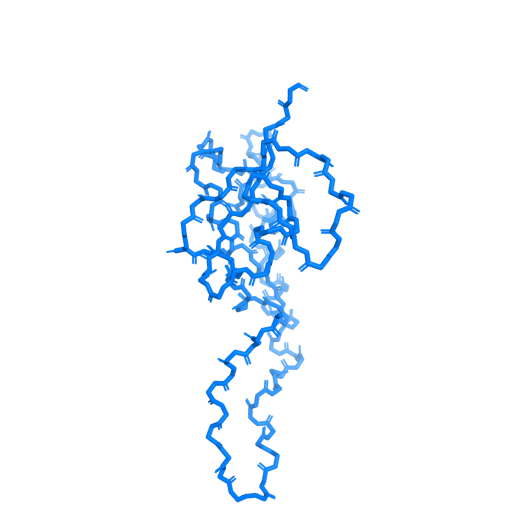 A O 1
ATOM 746 N N . ASP A 1 96 ? -10.224 11.315 19.475 1.00 78.81 96 ASP A N 1
ATOM 747 C CA . ASP A 1 96 ? -9.870 12.179 20.611 1.00 78.81 96 ASP A CA 1
ATOM 748 C C . ASP A 1 96 ? -9.050 11.455 21.699 1.00 78.81 96 ASP A C 1
ATOM 750 O O . ASP A 1 96 ? -8.461 12.109 22.559 1.00 78.81 96 ASP A O 1
ATOM 754 N N . ASP A 1 97 ? -8.994 10.114 21.678 1.00 87.44 97 ASP A N 1
ATOM 755 C CA . ASP A 1 97 ? -8.227 9.305 22.638 1.00 87.44 97 ASP A CA 1
ATOM 756 C C . ASP A 1 97 ? -7.079 8.551 21.937 1.00 87.44 97 ASP A C 1
ATOM 758 O O . ASP A 1 97 ? -7.282 7.460 21.393 1.00 87.44 97 ASP A O 1
ATOM 762 N N . PRO A 1 98 ? -5.844 9.089 21.971 1.00 89.44 98 PRO A N 1
ATOM 763 C CA . PRO A 1 98 ? -4.698 8.441 21.349 1.00 89.44 98 PRO A CA 1
ATOM 764 C C . PRO A 1 98 ? -4.215 7.186 22.088 1.00 89.44 98 PRO A C 1
ATOM 766 O O . PRO A 1 98 ? -3.434 6.425 21.512 1.00 89.44 98 PRO A O 1
ATOM 769 N N . VAL A 1 99 ? -4.627 6.983 23.345 1.00 94.00 99 VAL A N 1
ATOM 770 C CA . VAL A 1 99 ? -4.226 5.838 24.174 1.00 94.00 99 VAL A CA 1
ATOM 771 C C . VAL A 1 99 ? -5.151 4.651 23.917 1.00 94.00 99 VAL A C 1
ATOM 773 O O . VAL A 1 99 ? -4.665 3.531 23.771 1.00 94.00 99 VAL A O 1
ATOM 776 N N . ASN A 1 100 ? -6.461 4.896 23.807 1.00 93.88 100 ASN A N 1
ATOM 777 C CA . ASN A 1 100 ? -7.476 3.862 23.583 1.00 93.88 100 ASN A CA 1
ATOM 778 C C . ASN A 1 100 ? -8.332 4.169 22.338 1.00 93.88 100 ASN A C 1
ATOM 780 O O . ASN A 1 100 ? -9.511 4.522 22.460 1.00 93.88 100 ASN A O 1
ATOM 784 N N . PRO A 1 101 ? -7.779 4.026 21.120 1.00 94.69 101 PRO A N 1
ATOM 785 C CA . PRO A 1 101 ? -8.540 4.289 19.906 1.00 94.69 101 PRO A CA 1
ATOM 786 C C . PRO A 1 101 ? -9.673 3.275 19.723 1.00 94.69 101 PRO A C 1
ATOM 788 O O . PRO A 1 101 ? -9.495 2.071 19.914 1.00 94.69 101 PRO A O 1
ATOM 791 N N . LYS A 1 102 ? -10.844 3.758 19.305 1.00 94.69 102 LYS A N 1
ATOM 792 C CA . LYS A 1 102 ? -12.044 2.930 19.119 1.00 94.69 102 LYS A CA 1
ATOM 793 C C . LYS A 1 102 ? -12.037 2.218 17.757 1.00 94.69 102 LYS A C 1
ATOM 795 O O . LYS A 1 102 ? -11.591 2.811 16.773 1.00 94.69 102 LYS A O 1
ATOM 800 N N . PRO A 1 103 ? -12.592 0.997 17.648 1.00 95.00 103 PRO A N 1
ATOM 801 C CA . PRO A 1 103 ? -12.870 0.382 16.352 1.00 95.00 103 PRO A CA 1
ATOM 802 C C . PRO A 1 103 ? -13.665 1.320 15.434 1.00 95.00 103 PRO A C 1
ATOM 804 O O . PRO A 1 103 ? -14.576 2.008 15.885 1.00 95.00 103 PRO A O 1
ATOM 807 N N . GLY A 1 104 ? -13.312 1.347 14.150 1.00 93.75 104 GLY A N 1
ATOM 808 C CA . GLY A 1 104 ? -13.852 2.283 13.157 1.00 93.75 104 GLY A CA 1
ATOM 809 C C . GLY A 1 104 ? -12.977 3.516 12.901 1.00 93.75 104 GLY A C 1
ATOM 810 O O . GLY A 1 104 ? -13.116 4.120 11.837 1.00 93.75 104 GLY A O 1
ATOM 811 N N . THR A 1 105 ? -12.026 3.843 13.789 1.00 94.69 105 THR A N 1
ATOM 812 C CA . THR A 1 105 ? -11.076 4.953 13.575 1.00 94.69 105 THR A CA 1
ATOM 813 C C . THR A 1 105 ? -9.828 4.517 12.811 1.00 94.69 105 THR A C 1
ATOM 815 O O . THR A 1 105 ? -9.462 3.334 12.789 1.00 94.69 105 THR A O 1
ATOM 818 N N . LEU A 1 106 ? -9.134 5.490 12.208 1.00 94.06 106 LEU A N 1
ATOM 819 C CA . LEU A 1 106 ? -7.848 5.263 11.544 1.00 94.06 106 LEU A CA 1
ATOM 820 C C . LEU A 1 106 ? -6.768 4.797 12.533 1.00 94.06 106 LEU A C 1
ATOM 822 O O . LEU A 1 106 ? -6.017 3.873 12.224 1.00 94.06 106 LEU A O 1
ATOM 826 N N . ARG A 1 107 ? -6.693 5.397 13.731 1.00 94.62 107 ARG A N 1
ATOM 827 C CA . ARG A 1 107 ? -5.684 5.023 14.734 1.00 94.62 107 ARG A CA 1
ATOM 828 C C . ARG A 1 107 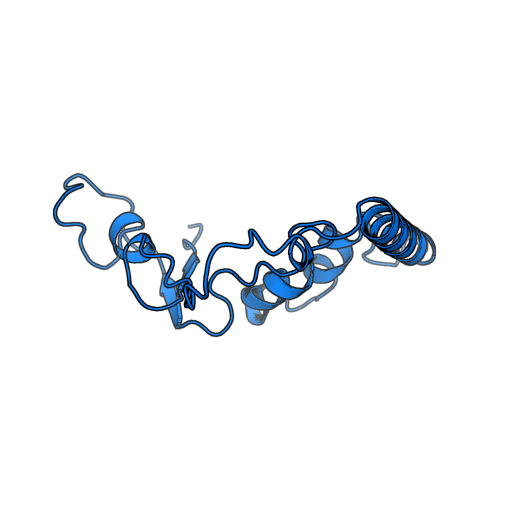? -5.856 3.583 15.183 1.00 94.62 107 ARG A C 1
ATOM 830 O O . ARG A 1 107 ? -4.861 2.869 15.256 1.00 94.62 107 ARG A O 1
ATOM 837 N N . HIS A 1 108 ? -7.093 3.145 15.417 1.00 95.06 108 HIS A N 1
ATOM 838 C CA . HIS A 1 108 ? -7.358 1.753 15.763 1.00 95.06 108 HIS A CA 1
ATOM 839 C C . HIS A 1 108 ? -6.892 0.813 14.644 1.00 95.06 108 HIS A C 1
ATOM 841 O O . HIS A 1 108 ? -6.240 -0.184 14.931 1.00 95.06 108 HIS A O 1
ATOM 847 N N . ALA A 1 109 ? -7.144 1.153 13.376 1.00 95.19 109 ALA A N 1
ATOM 848 C CA . ALA A 1 109 ? -6.712 0.352 12.229 1.00 95.19 109 ALA A CA 1
ATOM 849 C C . ALA A 1 109 ? -5.181 0.183 12.154 1.00 95.19 109 ALA A C 1
ATOM 851 O O . ALA A 1 109 ? -4.681 -0.919 11.958 1.00 95.19 109 ALA A O 1
ATOM 852 N N . VAL A 1 110 ? -4.426 1.272 12.329 1.00 94.62 110 VAL A N 1
ATOM 853 C CA . VAL A 1 110 ? -2.961 1.297 12.141 1.00 94.62 110 VAL A CA 1
ATOM 854 C C . VAL A 1 110 ? -2.199 0.518 13.220 1.00 94.62 110 VAL A C 1
ATOM 856 O O . VAL A 1 110 ? -1.069 0.087 12.984 1.00 94.62 110 VAL A O 1
ATOM 859 N N . ILE A 1 111 ? -2.781 0.343 14.409 1.00 94.50 111 ILE A N 1
ATOM 860 C CA . ILE A 1 111 ? -2.113 -0.341 15.527 1.00 94.50 111 ILE A CA 1
ATOM 861 C C . ILE A 1 111 ? -2.383 -1.848 15.596 1.00 94.50 111 ILE A C 1
ATOM 863 O O . ILE A 1 111 ? -1.831 -2.494 16.483 1.00 94.50 111 ILE A O 1
ATOM 867 N N . GLN A 1 112 ? -3.207 -2.406 14.702 1.00 95.62 112 GLN A N 1
ATOM 868 C CA . GLN A 1 112 ? -3.485 -3.843 14.692 1.00 95.62 112 GLN A CA 1
ATOM 869 C C . GLN A 1 112 ? -2.227 -4.651 14.342 1.00 95.62 112 GLN A C 1
ATOM 871 O O . GLN A 1 112 ? -1.402 -4.224 13.534 1.00 95.62 112 GLN A O 1
ATOM 876 N N . ASP A 1 113 ? -2.089 -5.832 14.951 1.00 95.94 113 ASP A N 1
ATOM 877 C CA . ASP A 1 113 ? -0.964 -6.740 14.688 1.00 95.94 113 ASP A CA 1
ATOM 878 C C . ASP A 1 113 ? -1.129 -7.523 13.370 1.00 95.94 113 ASP A C 1
ATOM 880 O O . ASP A 1 113 ? -0.148 -8.027 12.821 1.00 95.94 113 ASP A O 1
ATOM 884 N N . GLU A 1 114 ? -2.357 -7.630 12.848 1.00 94.56 114 GLU A N 1
ATOM 885 C CA . GLU A 1 114 ? -2.637 -8.259 11.554 1.00 94.56 114 GLU A CA 1
ATOM 886 C C . GLU A 1 114 ? -2.501 -7.260 10.389 1.00 94.56 114 GLU A C 1
ATOM 888 O O . GLU A 1 114 ? -2.786 -6.072 10.558 1.00 94.56 114 GLU A O 1
ATOM 893 N N . PRO A 1 115 ? -2.084 -7.704 9.188 1.00 96.19 115 PRO A N 1
ATOM 894 C CA . PRO A 1 115 ? -2.052 -6.838 8.016 1.00 96.19 115 PRO A CA 1
ATOM 895 C C . PRO A 1 115 ? -3.469 -6.397 7.638 1.00 96.19 115 PRO A C 1
ATOM 897 O O . PRO A 1 115 ? -4.381 -7.221 7.517 1.00 96.19 115 PRO A O 1
ATOM 900 N N . LEU A 1 116 ? -3.639 -5.094 7.407 1.00 97.38 116 LEU A N 1
ATOM 901 C CA . LEU A 1 116 ? -4.908 -4.497 7.004 1.00 97.38 116 LEU A CA 1
ATOM 902 C C . LEU A 1 116 ? -4.747 -3.625 5.762 1.00 97.38 116 LEU A C 1
ATOM 904 O O . LEU A 1 116 ? -3.863 -2.768 5.696 1.00 97.38 116 LEU A O 1
ATOM 908 N N . TRP A 1 117 ? -5.660 -3.788 4.805 1.00 96.81 117 TRP A N 1
ATOM 909 C CA . TRP A 1 117 ? -5.845 -2.836 3.715 1.00 96.81 117 TRP A CA 1
ATOM 910 C C . TRP A 1 117 ? -6.844 -1.762 4.153 1.00 96.81 117 TRP A C 1
ATOM 912 O O . TRP A 1 117 ? -8.062 -1.946 4.069 1.00 96.81 117 TRP A O 1
ATOM 922 N N . ILE A 1 118 ? -6.314 -0.660 4.683 1.00 96.00 118 ILE A N 1
ATOM 923 C CA . ILE A 1 118 ? -7.095 0.421 5.293 1.00 96.00 118 ILE A CA 1
ATOM 924 C C . ILE A 1 118 ? -7.531 1.413 4.212 1.00 96.00 118 ILE A C 1
ATOM 926 O O . ILE A 1 118 ? -6.693 1.932 3.473 1.00 96.00 118 ILE A O 1
ATOM 930 N N . PHE A 1 119 ? -8.824 1.725 4.133 1.00 92.44 119 PHE A N 1
ATOM 931 C CA . PHE A 1 119 ? -9.298 2.860 3.339 1.00 92.44 119 PHE A CA 1
ATOM 932 C C . PHE A 1 119 ? -10.489 3.562 3.990 1.00 92.44 119 PHE A C 1
ATOM 934 O O . PHE A 1 119 ? -11.234 2.972 4.772 1.00 92.44 119 PHE A O 1
ATOM 941 N N . SER A 1 120 ? -10.677 4.827 3.626 1.00 87.38 120 SER A N 1
ATOM 942 C CA . SER A 1 120 ? -11.850 5.618 3.995 1.00 87.38 120 SER A CA 1
ATOM 943 C C . SER A 1 120 ? -12.829 5.658 2.827 1.00 87.38 120 SER A C 1
ATOM 945 O O . SER A 1 120 ? -12.417 5.737 1.664 1.00 87.38 120 SER A O 1
ATOM 947 N N . LEU A 1 121 ? -14.125 5.607 3.122 1.00 81.00 121 LEU A N 1
ATOM 948 C CA . LEU A 1 121 ? -15.140 5.942 2.130 1.00 81.00 121 LEU A CA 1
ATOM 949 C C . LEU A 1 121 ? -15.097 7.459 1.929 1.00 81.00 121 LEU A C 1
ATOM 951 O O . LEU A 1 121 ? -15.269 8.216 2.880 1.00 81.00 121 LEU A O 1
ATOM 955 N N . VAL A 1 122 ? -14.814 7.900 0.706 1.00 71.12 122 VAL A N 1
ATOM 956 C CA . VAL A 1 122 ? -15.028 9.297 0.323 1.00 71.12 122 VAL A CA 1
ATOM 957 C C . VAL A 1 122 ? -16.541 9.448 0.160 1.00 71.12 122 VAL A C 1
ATOM 959 O O . VAL A 1 122 ? -17.103 8.862 -0.764 1.00 71.12 122 VAL A O 1
ATOM 962 N N . THR A 1 123 ? -17.197 10.126 1.102 1.00 57.78 123 THR A N 1
ATOM 963 C CA . THR A 1 123 ? -18.572 10.625 0.932 1.00 57.78 123 THR A CA 1
ATOM 964 C C . THR A 1 123 ? -18.565 11.899 0.113 1.00 57.78 123 THR A C 1
ATOM 966 O O . THR A 1 123 ? -17.665 12.729 0.384 1.00 57.78 123 THR A O 1
#

pLDDT: mean 81.29, std 18.97, range [30.06, 97.38]

InterPro domains:
  IPR011050 Pectin lyase fold/virulence factor [SSF51126] (49-120)
  IPR012334 Pectin lyase fold [G3DSA:2.160.20.10] (48-123)
  IPR018082 AmbAllergen [PR00807] (71-88)
  IPR018082 AmbAllergen [PR00807] (95-120)
  IPR045032 Pectin lyase family [PTHR31683] (20-119)